Protein AF-A0A7G9SGM8-F1 (afdb_monomer)

Mean predicted aligned error: 10.82 Å

Solvent-accessible surface area (backbone atoms only — not comparable to full-atom values): 4555 Å² total; per-residue (Å²): 113,68,64,60,52,51,55,51,49,56,49,50,53,52,51,50,51,53,51,52,54,52,51,50,53,50,50,51,60,65,43,48,62,56,48,51,49,39,58,73,69,66,44,52,74,65,51,57,48,52,48,48,54,50,50,50,50,57,52,42,67,54,50,49,56,55,49,47,31,60,75,69,56,71,54,81,74,76,82,124

Radius of gyration: 18.55 Å; Cα contacts (8 Å, |Δi|>4): 19; chains: 1; bounding box: 42×26×49 Å

pLDDT: mean 76.26, std 9.66, range [39.59, 90.25]

Foldseek 3Di:
DVVVVVVVVVVCVVVVLVVVVVVLVVVLVVLVVVLVVCVVVVNPPVSNVVSVVVSVVSVCVSVVVVVVCVVVVVPPPPDD

Organism: NCBI:txid1045317

Structure (mmCIF, N/CA/C/O backbone):
data_AF-A0A7G9SGM8-F1
#
_entry.id   AF-A0A7G9SGM8-F1
#
loop_
_atom_site.group_PDB
_atom_site.id
_atom_site.type_symbol
_atom_site.label_atom_id
_atom_site.label_alt_id
_atom_site.label_comp_id
_atom_site.label_asym_id
_atom_site.label_entity_id
_atom_site.label_seq_id
_atom_site.pdbx_PDB_ins_code
_atom_site.Cartn_x
_atom_site.Cartn_y
_atom_site.Cartn_z
_atom_site.occupancy
_atom_site.B_iso_or_equiv
_atom_site.auth_seq_id
_atom_site.auth_comp_id
_atom_site.auth_asym_id
_atom_site.auth_atom_id
_atom_site.pdbx_PDB_model_num
ATOM 1 N N . MET A 1 1 ? -23.694 9.497 26.292 1.00 61.44 1 MET A N 1
ATOM 2 C CA . MET A 1 1 ? -22.762 10.362 25.526 1.00 61.44 1 MET A CA 1
ATOM 3 C C . MET A 1 1 ? -21.418 9.680 25.270 1.00 61.44 1 MET A C 1
ATOM 5 O O . MET A 1 1 ? -20.973 9.695 24.132 1.00 61.44 1 MET A O 1
ATOM 9 N N . SER A 1 2 ? -20.813 9.015 26.262 1.00 79.75 2 SER A N 1
ATOM 10 C CA . SER A 1 2 ? -19.611 8.178 26.079 1.00 79.75 2 SER A CA 1
ATOM 11 C C . SER A 1 2 ? -19.794 7.047 25.058 1.00 79.75 2 SER A C 1
ATOM 13 O O . SER A 1 2 ? -18.951 6.859 24.195 1.00 79.75 2 SER A O 1
ATOM 15 N N . GLU A 1 3 ? -20.924 6.344 25.102 1.00 85.25 3 GLU A N 1
ATOM 16 C CA . GLU A 1 3 ? -21.204 5.196 24.228 1.00 85.25 3 GLU A CA 1
ATOM 17 C C . GLU A 1 3 ? -21.314 5.575 22.742 1.00 85.25 3 GLU A C 1
ATOM 19 O O . GLU A 1 3 ? -20.751 4.911 21.875 1.00 85.25 3 GLU A O 1
ATOM 24 N N . PHE A 1 4 ? -21.952 6.712 22.450 1.00 88.81 4 PHE A N 1
ATOM 25 C CA . PHE A 1 4 ? -22.003 7.275 21.101 1.00 88.81 4 PHE A CA 1
ATOM 26 C C . PHE A 1 4 ? -20.598 7.603 20.573 1.00 88.81 4 PHE A C 1
ATOM 28 O O . PHE A 1 4 ? -20.265 7.243 19.446 1.00 88.81 4 PHE A O 1
ATOM 35 N N . LEU A 1 5 ? -19.745 8.219 21.403 1.00 86.94 5 LEU A N 1
ATOM 36 C CA . LEU A 1 5 ? -18.352 8.508 21.049 1.00 86.94 5 LEU A CA 1
ATOM 37 C C . LEU A 1 5 ? -17.534 7.228 20.827 1.00 86.94 5 LEU A C 1
ATOM 39 O O . LEU A 1 5 ? -16.721 7.181 19.906 1.00 86.94 5 LEU A O 1
ATOM 43 N N . SER A 1 6 ? -17.767 6.175 21.614 1.00 88.44 6 SER A N 1
ATOM 44 C CA . SER A 1 6 ? -17.098 4.881 21.439 1.00 88.44 6 SER A CA 1
ATOM 45 C C . SER A 1 6 ? -17.482 4.198 20.124 1.00 88.44 6 SER A C 1
ATOM 47 O O . SER A 1 6 ? -16.608 3.698 19.415 1.00 88.44 6 SER A O 1
ATOM 49 N N . ILE A 1 7 ? -18.769 4.205 19.765 1.00 90.12 7 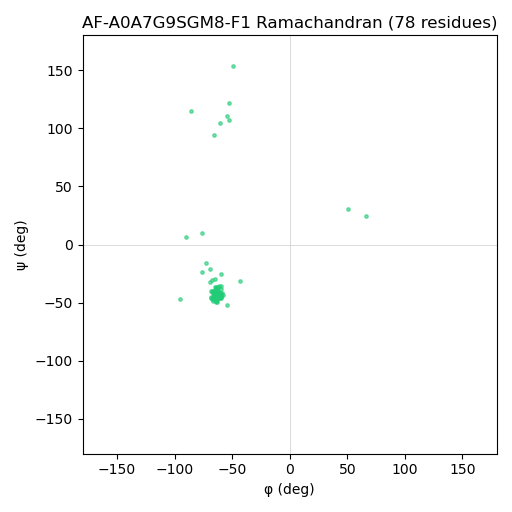ILE A N 1
ATOM 50 C CA . ILE A 1 7 ? -19.255 3.626 18.503 1.00 90.12 7 ILE A CA 1
ATOM 51 C C . ILE A 1 7 ? -18.719 4.422 17.309 1.00 90.12 7 ILE A C 1
ATOM 53 O O . ILE A 1 7 ? -18.209 3.836 16.351 1.00 90.12 7 ILE A O 1
ATOM 57 N N . LEU A 1 8 ? -18.776 5.753 17.389 1.00 90.25 8 LEU A N 1
ATOM 58 C CA . LEU A 1 8 ? -18.266 6.642 16.349 1.00 90.25 8 LEU A CA 1
ATOM 59 C C . LEU A 1 8 ? -16.751 6.471 16.162 1.00 90.25 8 LEU A C 1
ATOM 61 O O . LEU A 1 8 ? -16.282 6.343 15.032 1.00 90.25 8 LEU A O 1
ATOM 65 N N . GLY A 1 9 ? -15.991 6.392 17.258 1.00 87.88 9 GLY A N 1
ATOM 66 C CA . GLY A 1 9 ? -14.548 6.151 17.233 1.00 87.88 9 GLY A CA 1
ATOM 67 C C . GLY A 1 9 ? -14.188 4.799 16.615 1.00 87.88 9 GLY A C 1
ATOM 68 O O . GLY A 1 9 ? -13.302 4.724 15.764 1.00 87.88 9 GLY A O 1
ATOM 69 N N . ALA A 1 10 ? -14.916 3.733 16.960 1.00 86.81 10 ALA A N 1
ATOM 70 C CA . ALA A 1 10 ? -14.705 2.413 16.366 1.00 86.81 10 ALA A CA 1
ATOM 71 C C . ALA A 1 10 ? -15.006 2.393 14.856 1.00 86.81 10 ALA A C 1
ATOM 73 O O . ALA A 1 10 ? -14.291 1.739 14.091 1.00 86.81 10 ALA A O 1
ATOM 74 N N . ALA A 1 11 ? -16.042 3.112 14.417 1.00 86.81 11 ALA A N 1
ATOM 75 C CA . ALA A 1 11 ? -16.373 3.250 13.002 1.00 86.81 11 ALA A CA 1
ATOM 76 C C . ALA A 1 11 ? -15.299 4.049 12.242 1.00 86.81 11 ALA A C 1
ATOM 78 O O . ALA A 1 11 ? -14.820 3.589 11.206 1.00 86.81 11 ALA A O 1
ATOM 79 N N . LEU A 1 12 ? -14.859 5.188 12.786 1.00 87.94 12 LEU A N 1
ATOM 80 C CA . LEU A 1 12 ? -13.808 6.029 12.203 1.00 87.94 12 LEU A CA 1
ATOM 81 C C . LEU A 1 12 ? -12.473 5.299 12.071 1.00 87.94 12 LEU A C 1
ATOM 83 O O . LEU A 1 12 ? -11.833 5.408 11.031 1.00 87.94 12 LEU A O 1
ATOM 87 N N . LEU A 1 13 ? -12.068 4.516 13.073 1.00 86.81 13 LEU A N 1
ATOM 88 C CA . LEU A 1 13 ? -10.831 3.732 12.999 1.00 86.81 13 LEU A CA 1
ATOM 89 C C . LEU A 1 13 ? -10.895 2.658 11.907 1.00 86.81 13 LEU A C 1
ATOM 91 O O . LEU A 1 13 ? -9.933 2.480 11.162 1.00 86.81 13 LEU A O 1
ATOM 95 N N . LYS A 1 14 ? -12.035 1.970 11.764 1.00 81.75 14 LYS A N 1
ATOM 96 C CA . LYS A 1 14 ? -12.231 0.977 10.695 1.00 81.75 14 LYS A CA 1
ATOM 97 C C . LYS A 1 14 ? -12.218 1.624 9.312 1.00 81.75 14 LYS A C 1
ATOM 99 O O . LYS A 1 14 ? -11.525 1.136 8.424 1.00 81.75 14 LYS A O 1
ATOM 104 N N . VAL A 1 15 ? -12.952 2.723 9.135 1.00 86.31 15 VAL A N 1
ATOM 105 C CA . VAL A 1 15 ? -12.995 3.467 7.866 1.00 86.31 15 VAL A CA 1
ATOM 106 C C . VAL A 1 15 ? -11.625 4.059 7.540 1.00 86.31 15 VAL A C 1
ATOM 108 O O . VAL A 1 15 ? -11.169 3.931 6.410 1.00 86.31 15 VAL A O 1
ATOM 111 N N . GLY A 1 16 ? -10.936 4.631 8.528 1.00 83.56 16 GLY A N 1
ATOM 112 C CA . GLY A 1 16 ? -9.584 5.165 8.382 1.00 83.56 16 GLY A CA 1
ATOM 113 C C . GLY A 1 16 ? -8.584 4.093 7.958 1.00 83.56 16 GLY A C 1
ATOM 114 O O . GLY A 1 16 ? -7.792 4.330 7.053 1.00 83.56 16 GLY A O 1
ATOM 115 N N . PHE A 1 17 ? -8.671 2.889 8.528 1.00 83.06 17 PHE A N 1
ATOM 116 C CA . PHE A 1 17 ? -7.833 1.764 8.115 1.00 83.06 17 PHE A CA 1
ATOM 117 C C . PHE A 1 17 ? -8.092 1.352 6.659 1.00 83.06 17 PHE A C 1
ATOM 119 O O . PHE A 1 17 ? -7.151 1.190 5.882 1.00 83.06 17 PHE A O 1
ATOM 126 N N . VAL A 1 18 ? -9.363 1.234 6.263 1.00 84.12 18 VAL A N 1
ATOM 127 C CA . VAL A 1 18 ? -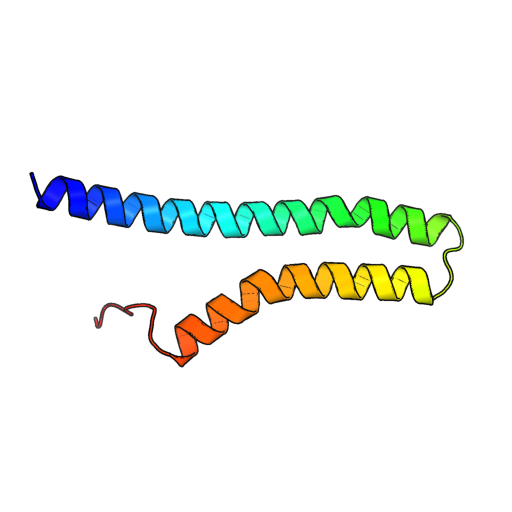9.742 0.920 4.874 1.00 84.12 18 VAL A CA 1
ATOM 128 C C . VAL A 1 18 ? -9.277 2.017 3.911 1.00 84.12 18 VAL A C 1
ATOM 130 O O . VAL A 1 18 ? -8.741 1.706 2.850 1.00 84.12 18 VAL A O 1
ATOM 133 N N . ALA A 1 19 ? -9.421 3.288 4.288 1.00 84.12 19 ALA A N 1
ATOM 134 C CA . ALA A 1 19 ? -8.959 4.426 3.498 1.00 84.12 19 ALA A CA 1
ATOM 135 C C . ALA A 1 19 ? -7.430 4.436 3.330 1.00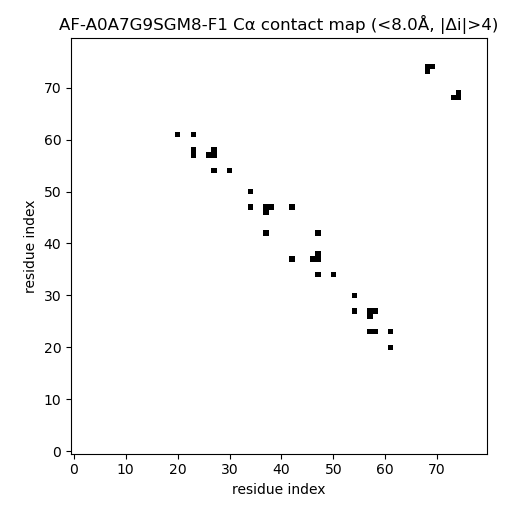 84.12 19 ALA A C 1
ATOM 137 O O . ALA A 1 19 ? -6.941 4.732 2.241 1.00 84.12 19 ALA A O 1
ATOM 138 N N . LEU A 1 20 ? -6.682 4.061 4.372 1.00 83.12 20 LEU A N 1
ATOM 139 C CA . LEU A 1 20 ? -5.222 3.949 4.329 1.00 83.12 20 LEU A CA 1
ATOM 140 C C . LEU A 1 20 ? -4.797 2.862 3.331 1.00 83.12 20 LEU A C 1
ATOM 142 O O . LEU A 1 20 ? -4.016 3.131 2.422 1.00 83.12 20 LEU A O 1
ATOM 146 N N . VAL A 1 21 ? -5.399 1.671 3.420 1.00 82.62 21 VAL A N 1
ATOM 147 C CA . VAL A 1 21 ? -5.152 0.577 2.466 1.00 82.62 21 VAL A CA 1
ATOM 148 C C . VAL A 1 21 ? -5.512 0.992 1.033 1.00 82.62 21 VAL A C 1
ATOM 150 O O . VAL A 1 21 ? -4.729 0.766 0.112 1.00 82.62 21 VAL A O 1
ATOM 153 N N . ALA A 1 22 ? -6.664 1.636 0.829 1.00 82.25 22 ALA A N 1
ATOM 154 C CA . ALA A 1 22 ? -7.088 2.105 -0.491 1.00 82.25 22 ALA A CA 1
ATOM 155 C C . ALA A 1 22 ? -6.130 3.159 -1.079 1.00 82.25 22 ALA A C 1
ATOM 157 O O . ALA A 1 22 ? -5.871 3.154 -2.285 1.00 82.25 22 ALA A O 1
ATOM 158 N N . ASN A 1 23 ? -5.568 4.039 -0.245 1.00 85.88 23 ASN A N 1
ATOM 159 C CA . ASN A 1 23 ? -4.598 5.041 -0.680 1.00 85.88 23 ASN A CA 1
ATOM 160 C C . ASN A 1 23 ? -3.271 4.412 -1.141 1.00 85.88 23 ASN A C 1
ATOM 162 O O . ASN A 1 23 ? -2.726 4.833 -2.161 1.00 85.88 23 ASN A O 1
ATOM 166 N N . GLU A 1 24 ? -2.789 3.380 -0.452 1.00 82.25 24 GLU A N 1
ATOM 167 C CA . GLU A 1 24 ? -1.573 2.650 -0.839 1.00 82.25 24 GLU A CA 1
ATOM 168 C C . GLU A 1 24 ? -1.783 1.850 -2.137 1.00 82.25 24 GLU A C 1
ATOM 170 O O . GLU A 1 24 ? -0.940 1.890 -3.034 1.00 82.25 24 GLU A O 1
ATOM 175 N N . ILE A 1 25 ? -2.952 1.214 -2.312 1.00 83.06 25 ILE A N 1
ATOM 176 C CA . ILE A 1 25 ? -3.321 0.549 -3.578 1.00 83.06 25 ILE A CA 1
ATOM 177 C C . ILE A 1 25 ? -3.336 1.555 -4.734 1.00 83.06 25 ILE A C 1
ATOM 179 O O . ILE A 1 25 ? -2.792 1.276 -5.802 1.00 83.06 25 ILE A O 1
ATOM 183 N N . ARG A 1 26 ? -3.913 2.746 -4.529 1.00 82.94 26 ARG A N 1
ATOM 184 C CA . ARG A 1 26 ? -3.882 3.824 -5.528 1.00 82.94 26 ARG A CA 1
ATOM 185 C C . ARG A 1 26 ? -2.442 4.211 -5.881 1.00 82.94 26 ARG A C 1
ATOM 187 O O . ARG A 1 26 ? -2.149 4.402 -7.058 1.00 82.94 26 ARG A O 1
ATOM 194 N N . GLY A 1 27 ? -1.553 4.292 -4.890 1.00 76.69 27 GLY A N 1
ATOM 195 C CA . GLY A 1 27 ? -0.123 4.536 -5.091 1.00 76.69 27 GLY A CA 1
ATOM 196 C C . GLY A 1 27 ? 0.549 3.468 -5.960 1.00 76.69 27 GLY A C 1
ATOM 197 O O . GLY A 1 27 ? 1.241 3.813 -6.917 1.00 76.69 27 GLY A O 1
ATOM 198 N N . LEU A 1 28 ? 0.277 2.184 -5.698 1.00 79.00 28 LEU A N 1
ATOM 199 C CA . LEU A 1 28 ? 0.786 1.072 -6.512 1.00 79.00 28 LEU A CA 1
ATOM 200 C C . LEU A 1 28 ? 0.288 1.149 -7.964 1.00 79.00 28 LEU A C 1
ATOM 202 O O . LEU A 1 28 ? 1.076 0.999 -8.895 1.00 79.00 28 LEU A O 1
ATOM 206 N N . VAL A 1 29 ? -1.004 1.418 -8.170 1.00 81.44 29 VAL A N 1
ATOM 207 C CA . VAL A 1 29 ? -1.601 1.526 -9.513 1.00 81.44 29 VAL A CA 1
ATOM 208 C C . VAL A 1 29 ? -1.015 2.708 -10.288 1.00 81.44 29 VAL A C 1
ATOM 210 O O . VAL A 1 29 ? -0.690 2.571 -11.465 1.00 81.44 29 VAL A O 1
ATOM 213 N N . LEU A 1 30 ? -0.824 3.856 -9.633 1.00 78.38 30 LEU A N 1
ATOM 214 C CA . LEU A 1 30 ? -0.228 5.041 -10.256 1.00 78.38 30 LEU A CA 1
ATOM 215 C C . LEU A 1 30 ? 1.265 4.867 -10.579 1.00 78.38 30 LEU A C 1
ATOM 217 O O . LEU A 1 30 ? 1.772 5.554 -11.464 1.00 78.38 30 LEU A O 1
ATOM 221 N N . ALA A 1 31 ? 1.962 3.934 -9.926 1.00 79.69 31 ALA A N 1
ATOM 222 C CA . ALA A 1 31 ? 3.351 3.608 -10.244 1.00 79.69 31 ALA A CA 1
ATOM 223 C C . ALA A 1 31 ? 3.497 2.760 -11.526 1.00 79.69 31 ALA A C 1
ATOM 225 O O . ALA A 1 31 ? 4.540 2.813 -12.179 1.00 79.69 31 ALA A O 1
ATOM 226 N N . VAL A 1 32 ? 2.458 2.022 -11.935 1.00 79.62 32 VAL A N 1
ATOM 227 C CA . VAL A 1 32 ? 2.465 1.172 -13.144 1.00 79.62 32 VAL A CA 1
ATOM 228 C C . VAL A 1 32 ? 2.855 1.931 -14.427 1.00 79.62 32 VAL A C 1
ATOM 230 O O . VAL A 1 32 ? 3.775 1.479 -15.110 1.00 79.62 32 VAL A O 1
ATOM 233 N N . PRO A 1 33 ? 2.235 3.074 -14.789 1.00 74.12 33 PRO A N 1
ATOM 234 C CA . PRO A 1 33 ? 2.612 3.811 -15.998 1.00 74.12 33 PRO A CA 1
ATOM 235 C C . PRO A 1 33 ? 4.034 4.382 -15.937 1.00 74.12 33 PRO A C 1
ATOM 237 O O . PRO A 1 33 ? 4.689 4.479 -16.972 1.00 74.12 33 PRO A O 1
ATOM 240 N N . VAL A 1 34 ? 4.541 4.708 -14.742 1.00 75.94 34 VAL A N 1
ATOM 241 C CA . VAL A 1 34 ? 5.928 5.163 -14.554 1.00 75.94 34 VAL A CA 1
ATOM 242 C C . VAL A 1 34 ? 6.900 4.026 -14.861 1.00 75.94 34 VAL A C 1
ATOM 244 O O . VAL A 1 34 ? 7.827 4.216 -15.647 1.00 75.94 34 VAL A O 1
ATOM 247 N N . LEU A 1 35 ? 6.649 2.822 -14.333 1.00 73.31 35 LEU A N 1
ATOM 248 C CA . LEU A 1 35 ? 7.445 1.640 -14.676 1.00 73.31 35 LEU A CA 1
ATOM 249 C C . LEU A 1 35 ? 7.405 1.318 -16.168 1.00 73.31 35 LEU A C 1
ATOM 251 O O . LEU A 1 35 ? 8.428 0.980 -16.759 1.00 73.31 35 LEU A O 1
ATOM 255 N N . TYR A 1 36 ? 6.221 1.405 -16.772 1.00 75.00 36 TYR A N 1
ATOM 256 C CA . TYR A 1 36 ? 6.047 1.123 -18.190 1.00 75.00 36 TYR A CA 1
ATOM 257 C C . TYR A 1 36 ? 6.786 2.147 -19.063 1.00 75.00 36 TYR A C 1
ATOM 259 O O . TYR A 1 36 ? 7.458 1.772 -20.023 1.00 75.00 36 TYR A O 1
ATOM 267 N N . GLY A 1 37 ? 6.754 3.428 -18.682 1.00 72.06 37 GLY A N 1
ATOM 268 C CA . GLY A 1 37 ? 7.555 4.478 -19.311 1.00 72.06 37 GLY A CA 1
ATOM 269 C C . GLY A 1 37 ? 9.059 4.220 -19.196 1.00 72.06 37 GLY A C 1
ATOM 270 O O . GLY A 1 37 ? 9.771 4.350 -20.187 1.00 72.06 37 GLY A O 1
ATOM 271 N N . MET A 1 38 ? 9.531 3.772 -18.027 1.00 72.81 38 MET A N 1
ATOM 272 C CA . MET A 1 38 ? 10.937 3.402 -17.807 1.00 72.81 38 MET A CA 1
ATOM 273 C C . MET A 1 38 ? 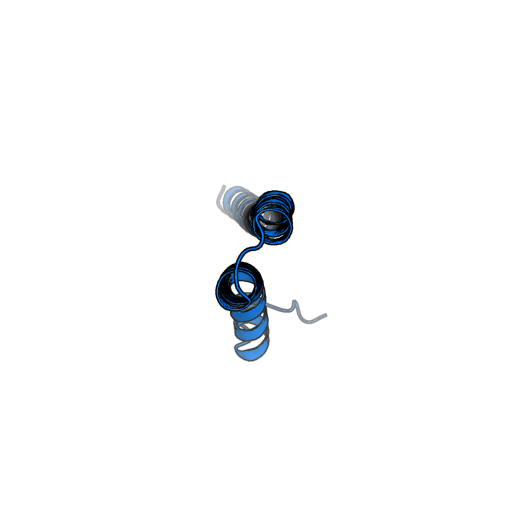11.369 2.185 -18.639 1.00 72.81 38 MET A C 1
ATOM 275 O O . MET A 1 38 ? 12.501 2.141 -19.122 1.00 72.81 38 MET A O 1
ATOM 279 N N . TYR A 1 39 ? 10.474 1.212 -18.829 1.00 71.31 39 TYR A N 1
ATOM 280 C CA . TYR A 1 39 ? 10.699 0.071 -19.718 1.00 71.31 39 TYR A CA 1
ATOM 281 C C . TYR A 1 39 ? 10.846 0.521 -21.180 1.00 71.31 39 TYR A C 1
ATOM 283 O O . TYR A 1 39 ? 11.812 0.153 -21.848 1.00 71.31 39 TYR A O 1
ATOM 291 N N . LEU A 1 40 ? 9.923 1.362 -21.663 1.00 73.94 40 LEU A N 1
ATOM 292 C CA . LEU A 1 40 ? 9.925 1.861 -23.043 1.00 73.94 40 LEU A CA 1
ATOM 293 C C . LEU A 1 40 ? 11.096 2.800 -23.351 1.00 73.94 40 LEU A C 1
ATOM 295 O O . LEU A 1 40 ? 11.577 2.816 -24.481 1.00 73.94 40 LEU A O 1
ATOM 299 N N . SER A 1 41 ? 11.592 3.554 -22.367 1.00 73.12 41 SER A N 1
ATOM 300 C CA . SER A 1 41 ? 12.736 4.456 -22.544 1.00 73.12 41 SER A CA 1
ATOM 301 C C . SER A 1 41 ? 14.093 3.737 -22.594 1.00 73.12 41 SER A C 1
ATOM 303 O O . SER A 1 41 ? 15.128 4.393 -22.497 1.00 73.12 41 SER A O 1
ATOM 305 N N . GLY A 1 42 ? 14.116 2.400 -22.686 1.00 68.25 42 GLY A N 1
ATOM 306 C CA . GLY A 1 42 ? 15.351 1.611 -22.651 1.00 68.25 42 GLY A CA 1
ATOM 307 C C . GLY A 1 42 ? 16.057 1.674 -21.295 1.00 68.25 42 GLY A C 1
ATOM 308 O O . GLY A 1 42 ? 17.277 1.516 -21.232 1.00 68.25 42 GLY A O 1
ATOM 309 N N . GLY A 1 43 ? 15.309 1.952 -20.217 1.00 63.19 43 GLY A N 1
ATOM 310 C CA . GLY A 1 43 ? 15.851 2.060 -18.870 1.00 63.19 43 GLY A CA 1
ATOM 311 C C . GLY A 1 4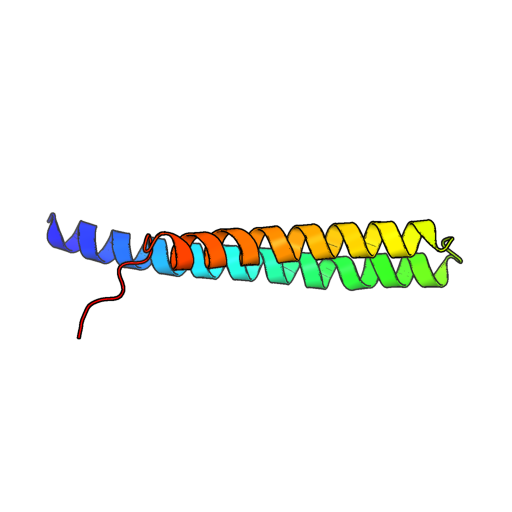3 ? 16.654 0.810 -18.536 1.00 63.19 43 GLY A C 1
ATOM 312 O O . GLY A 1 43 ? 16.139 -0.304 -18.609 1.00 63.19 43 GLY A O 1
ATOM 313 N N . ALA A 1 44 ? 17.933 0.999 -18.201 1.00 72.06 44 ALA A N 1
ATOM 314 C CA . ALA A 1 44 ? 18.826 -0.089 -17.825 1.00 72.06 44 ALA A CA 1
ATOM 315 C C . ALA A 1 44 ? 18.159 -0.985 -16.768 1.00 72.06 44 ALA A C 1
ATOM 317 O O . ALA A 1 44 ? 17.347 -0.501 -15.985 1.00 72.06 44 ALA A O 1
ATOM 318 N N . TRP A 1 45 ? 18.538 -2.262 -16.678 1.00 69.81 45 TRP A N 1
ATOM 319 C CA . TRP A 1 45 ? 18.026 -3.207 -15.668 1.00 69.81 45 TRP A CA 1
ATOM 320 C C . TRP A 1 45 ? 17.920 -2.620 -14.245 1.00 69.81 45 TRP A C 1
ATOM 322 O O . TRP A 1 45 ? 16.993 -2.945 -13.507 1.00 69.81 45 TRP A O 1
ATOM 332 N N . MET A 1 46 ? 18.810 -1.685 -13.893 1.00 65.25 46 MET A N 1
ATOM 333 C CA . MET A 1 46 ? 18.784 -0.908 -12.650 1.00 65.25 46 MET A CA 1
ATOM 334 C C . MET A 1 46 ? 17.510 -0.062 -12.452 1.00 65.25 46 MET A C 1
ATOM 336 O O . MET A 1 46 ? 16.999 0.031 -11.343 1.00 65.25 46 MET A O 1
ATOM 340 N N . ALA A 1 47 ? 16.974 0.545 -13.507 1.00 69.75 47 ALA A N 1
ATOM 341 C CA . ALA A 1 47 ? 15.781 1.386 -13.481 1.00 69.75 47 ALA A CA 1
ATOM 342 C C . ALA A 1 47 ? 14.515 0.557 -13.187 1.00 69.75 47 ALA A C 1
ATOM 344 O O . ALA A 1 47 ? 13.725 0.917 -12.314 1.00 69.75 47 ALA A O 1
ATOM 345 N N . LEU A 1 48 ? 14.366 -0.598 -13.845 1.00 71.81 48 LEU A N 1
ATOM 346 C CA . LEU A 1 48 ? 13.285 -1.552 -13.564 1.00 71.81 48 LEU A CA 1
ATOM 347 C C . LEU A 1 48 ? 13.401 -2.136 -12.151 1.00 71.81 48 LEU A C 1
ATOM 349 O O . LEU A 1 48 ? 12.396 -2.281 -11.457 1.00 71.81 48 LEU A O 1
ATOM 353 N N . TRP A 1 49 ? 14.627 -2.415 -11.702 1.00 72.94 49 TRP A N 1
ATOM 354 C CA . TRP A 1 49 ? 14.895 -2.908 -10.352 1.00 72.94 49 TRP A CA 1
ATOM 355 C C . TRP A 1 49 ? 14.563 -1.874 -9.269 1.00 72.94 49 TRP A C 1
ATOM 357 O O . TRP A 1 49 ? 13.904 -2.204 -8.287 1.00 72.94 49 TRP A O 1
ATOM 367 N N . LEU A 1 50 ? 14.943 -0.607 -9.459 1.00 72.06 50 LEU A N 1
ATOM 368 C CA . LEU A 1 50 ? 14.590 0.486 -8.546 1.00 72.06 50 LEU A CA 1
ATOM 369 C C . LEU A 1 50 ? 13.077 0.718 -8.491 1.00 72.06 50 LEU A C 1
ATOM 371 O O . LEU A 1 50 ? 12.521 0.900 -7.407 1.00 72.06 50 LEU A O 1
ATOM 375 N N . GLY A 1 51 ? 12.406 0.649 -9.641 1.00 73.44 51 GLY A N 1
ATOM 376 C CA . GLY A 1 51 ? 10.953 0.709 -9.719 1.00 73.44 51 GLY A CA 1
ATOM 377 C C . GLY A 1 51 ? 10.274 -0.435 -8.957 1.00 73.44 51 GLY A C 1
ATOM 378 O O . GLY A 1 51 ? 9.369 -0.196 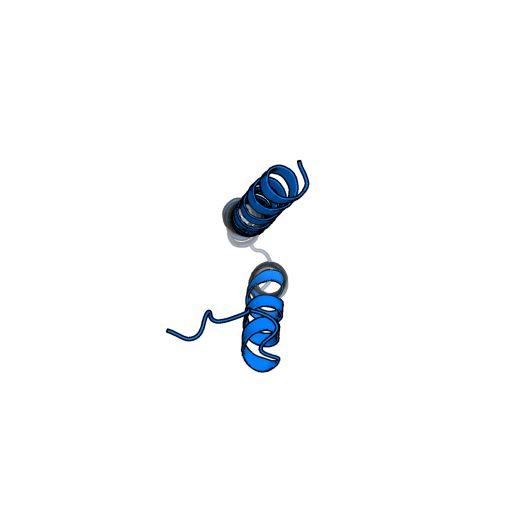-8.156 1.00 73.44 51 GLY A O 1
ATOM 379 N N . PHE A 1 52 ? 10.758 -1.667 -9.128 1.00 79.12 52 PHE A N 1
ATOM 380 C CA . PHE A 1 52 ? 10.281 -2.828 -8.376 1.00 79.12 52 PHE A CA 1
ATOM 381 C C . PHE A 1 52 ? 10.523 -2.687 -6.867 1.00 79.12 52 PHE A C 1
ATOM 383 O O . PHE A 1 52 ? 9.597 -2.891 -6.087 1.00 79.12 52 PHE A O 1
ATOM 390 N N . CYS A 1 53 ? 11.724 -2.287 -6.441 1.00 75.62 53 CYS A N 1
ATOM 391 C CA . CYS A 1 53 ? 12.041 -2.055 -5.029 1.00 75.62 53 CYS A CA 1
ATOM 392 C C . CYS A 1 53 ? 11.152 -0.969 -4.404 1.00 75.62 53 CYS A C 1
ATOM 394 O O . CYS A 1 53 ? 10.748 -1.098 -3.249 1.00 75.62 53 CYS A O 1
ATOM 396 N N . SER A 1 54 ? 10.802 0.073 -5.164 1.00 74.50 54 SER A N 1
ATOM 397 C CA . SER A 1 54 ? 9.871 1.115 -4.722 1.00 74.50 54 SER A CA 1
ATOM 398 C C . SER A 1 54 ? 8.445 0.575 -4.536 1.00 74.50 54 SER A C 1
ATOM 400 O O . SER A 1 54 ? 7.864 0.756 -3.466 1.00 74.50 54 SER A O 1
ATOM 402 N N . LEU A 1 55 ? 7.909 -0.168 -5.513 1.00 77.12 55 LEU A N 1
ATOM 403 C CA . LEU A 1 55 ? 6.597 -0.827 -5.396 1.00 77.12 55 LEU A CA 1
ATOM 404 C C . LEU A 1 55 ? 6.565 -1.868 -4.273 1.00 77.12 55 LEU A C 1
ATOM 406 O O . LEU A 1 55 ? 5.587 -1.947 -3.534 1.00 77.12 55 LEU A O 1
ATOM 410 N N . ALA A 1 56 ? 7.637 -2.642 -4.110 1.00 79.44 56 ALA A N 1
ATOM 411 C CA . ALA A 1 56 ? 7.778 -3.597 -3.020 1.00 79.44 56 ALA A CA 1
ATOM 412 C C . ALA A 1 56 ? 7.809 -2.891 -1.656 1.00 79.44 56 ALA A C 1
ATOM 414 O O . ALA A 1 56 ? 7.179 -3.371 -0.718 1.00 79.44 56 ALA A O 1
ATOM 415 N N . GLY A 1 57 ? 8.470 -1.734 -1.544 1.00 76.38 57 GLY A N 1
ATOM 416 C CA . GLY A 1 57 ? 8.462 -0.907 -0.335 1.00 76.38 57 GLY A CA 1
ATOM 417 C C . GLY A 1 57 ? 7.063 -0.405 0.036 1.00 76.38 57 GLY A C 1
ATOM 418 O O . GLY A 1 57 ? 6.676 -0.488 1.200 1.00 76.38 57 GLY A O 1
ATOM 419 N N . ILE A 1 58 ? 6.279 0.029 -0.955 1.00 77.00 58 ILE A N 1
ATOM 420 C CA . ILE A 1 58 ? 4.872 0.437 -0.783 1.00 77.00 58 ILE A CA 1
ATOM 421 C C . ILE A 1 58 ? 3.998 -0.771 -0.402 1.00 77.00 58 ILE A C 1
ATOM 423 O O . ILE A 1 58 ? 3.180 -0.701 0.506 1.00 77.00 58 ILE A O 1
ATOM 427 N N . ALA A 1 59 ? 4.192 -1.933 -1.025 1.00 78.12 59 ALA A N 1
ATOM 428 C CA . ALA A 1 59 ? 3.449 -3.137 -0.652 1.00 78.12 59 ALA A CA 1
ATOM 429 C C . ALA A 1 59 ? 3.796 -3.614 0.775 1.00 78.12 59 ALA A C 1
ATOM 431 O O . ALA A 1 59 ? 2.916 -4.009 1.548 1.00 78.12 59 ALA A O 1
ATOM 432 N N . LEU A 1 60 ? 5.076 -3.553 1.154 1.00 81.12 60 LEU A N 1
ATOM 433 C CA . LEU A 1 60 ? 5.550 -3.917 2.488 1.00 81.12 60 LEU A CA 1
ATOM 434 C C . LEU A 1 60 ? 5.083 -2.928 3.560 1.00 81.12 60 LEU A C 1
ATOM 436 O O . LEU A 1 60 ? 4.802 -3.371 4.672 1.00 81.12 60 LEU A O 1
ATOM 440 N N . SER A 1 61 ? 4.927 -1.637 3.249 1.00 73.69 61 SER A N 1
ATOM 441 C CA . SER A 1 61 ? 4.418 -0.636 4.201 1.00 73.69 61 SER A CA 1
ATOM 442 C C . SER A 1 61 ? 3.012 -0.975 4.719 1.00 73.69 61 SER A C 1
ATOM 444 O O . SER A 1 61 ? 2.671 -0.601 5.837 1.00 73.69 61 SER A O 1
ATOM 446 N N . VAL A 1 62 ? 2.226 -1.740 3.952 1.00 73.06 62 VAL A N 1
ATOM 447 C CA . VAL A 1 62 ? 0.886 -2.216 4.327 1.00 73.06 62 VAL A CA 1
ATOM 448 C C . VAL A 1 62 ? 0.934 -3.619 4.930 1.00 73.06 62 VAL A C 1
ATOM 450 O O . VAL A 1 62 ? 0.339 -3.876 5.982 1.00 73.06 62 VAL A O 1
ATOM 453 N N . ILE A 1 63 ? 1.657 -4.540 4.286 1.00 79.12 63 ILE A N 1
ATOM 454 C CA . ILE A 1 63 ? 1.713 -5.951 4.694 1.00 79.12 63 ILE A CA 1
ATOM 455 C C . ILE A 1 63 ? 2.432 -6.115 6.038 1.00 79.12 63 ILE A C 1
ATOM 457 O O . ILE A 1 63 ? 1.977 -6.892 6.879 1.00 79.12 63 ILE A O 1
ATOM 461 N N . VAL A 1 64 ? 3.528 -5.389 6.270 1.00 80.19 64 VAL A N 1
ATOM 462 C CA . VAL A 1 64 ? 4.344 -5.511 7.489 1.00 80.19 64 VAL A CA 1
ATOM 463 C C . VAL A 1 64 ? 3.572 -5.100 8.750 1.00 80.19 64 VAL A C 1
ATOM 465 O O . VAL A 1 64 ? 3.545 -5.907 9.682 1.00 80.19 64 VAL A O 1
ATOM 468 N N . PRO A 1 65 ? 2.892 -3.937 8.824 1.00 75.75 65 PRO A N 1
ATOM 469 C CA . PRO A 1 65 ? 2.082 -3.599 9.992 1.00 75.75 65 PRO A CA 1
ATOM 470 C C . PRO A 1 65 ? 0.898 -4.547 10.186 1.00 75.75 65 PRO A C 1
ATOM 472 O O . PRO A 1 65 ? 0.607 -4.909 11.323 1.00 75.75 65 PRO A O 1
ATOM 475 N N . LEU A 1 66 ? 0.251 -5.017 9.113 1.00 75.69 66 LEU A N 1
ATOM 476 C CA . LEU A 1 66 ? -0.807 -6.034 9.203 1.00 75.69 66 LEU A CA 1
ATOM 477 C C . LEU A 1 66 ? -0.288 -7.353 9.790 1.00 75.69 66 LEU A C 1
ATOM 479 O O . LEU A 1 66 ? -0.920 -7.944 10.669 1.00 75.69 66 LEU A O 1
ATOM 483 N N . TYR A 1 67 ? 0.871 -7.812 9.323 1.00 81.12 67 TYR A N 1
ATOM 484 C CA . TYR A 1 67 ? 1.523 -9.016 9.823 1.00 81.12 67 TYR A CA 1
ATOM 485 C C . TYR A 1 67 ? 1.981 -8.850 11.278 1.00 81.12 67 TYR A C 1
ATOM 487 O O . TYR A 1 67 ? 1.730 -9.728 12.105 1.00 81.12 67 TYR A O 1
ATOM 495 N N . ALA A 1 68 ? 2.580 -7.708 11.621 1.00 79.12 68 ALA A N 1
ATOM 496 C CA . ALA A 1 68 ? 2.975 -7.380 12.987 1.00 79.12 68 ALA A CA 1
ATOM 497 C C . ALA A 1 68 ? 1.756 -7.321 13.920 1.00 79.12 68 ALA A C 1
ATOM 499 O O . ALA A 1 68 ? 1.766 -7.937 14.983 1.00 79.12 68 ALA A O 1
ATOM 500 N N . ALA A 1 69 ? 0.667 -6.675 13.501 1.00 77.38 69 ALA A N 1
ATOM 501 C CA . ALA A 1 69 ? -0.562 -6.586 14.281 1.00 77.38 69 ALA A CA 1
ATOM 502 C C . ALA A 1 69 ? -1.186 -7.968 14.553 1.00 77.38 69 ALA A C 1
ATOM 504 O O . ALA A 1 69 ? -1.678 -8.212 15.658 1.00 77.38 69 ALA A O 1
ATOM 505 N N . ARG A 1 70 ? -1.098 -8.902 13.591 1.00 74.81 70 ARG A N 1
ATOM 506 C CA . ARG A 1 70 ? -1.479 -10.314 13.784 1.00 74.81 70 ARG A CA 1
ATOM 507 C C . ARG A 1 70 ? -0.534 -11.044 14.742 1.00 74.81 70 ARG A C 1
ATOM 509 O O . ARG A 1 70 ? -1.007 -11.727 15.647 1.00 74.81 70 ARG A O 1
ATOM 516 N N . LYS A 1 71 ? 0.784 -10.885 14.576 1.00 79.31 71 LYS A N 1
ATOM 517 C CA . LYS A 1 71 ? 1.808 -11.556 15.398 1.00 79.31 71 LYS A CA 1
ATOM 518 C C . LYS A 1 71 ? 1.758 -11.124 16.865 1.00 79.31 71 LYS A C 1
ATOM 520 O O . LYS A 1 71 ? 1.871 -11.963 17.753 1.00 79.31 71 LYS A O 1
ATOM 525 N N . PHE A 1 72 ? 1.559 -9.834 17.118 1.00 82.56 72 PHE A N 1
ATOM 526 C CA . PHE A 1 72 ? 1.515 -9.263 18.465 1.00 82.56 72 PHE A CA 1
ATOM 527 C C . PHE A 1 72 ? 0.110 -9.252 19.083 1.00 82.56 72 PHE A C 1
ATOM 529 O O . PHE A 1 72 ? -0.065 -8.690 20.159 1.00 82.56 72 PHE A O 1
ATOM 536 N N . LYS A 1 73 ? -0.896 -9.859 18.428 1.00 70.25 73 LYS A N 1
ATOM 537 C CA . LYS A 1 73 ? -2.305 -9.855 18.872 1.00 70.25 73 LYS A CA 1
ATOM 538 C C . LYS A 1 73 ? -2.837 -8.445 19.192 1.00 70.25 73 LYS A C 1
ATOM 540 O O . LYS A 1 73 ? -3.710 -8.280 20.036 1.00 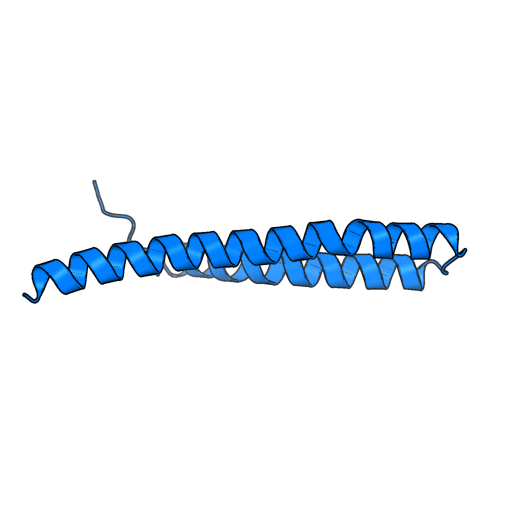70.25 73 LYS A O 1
ATOM 545 N N . LEU A 1 74 ? -2.316 -7.427 18.503 1.00 66.00 74 LEU A N 1
ATOM 546 C CA . LEU A 1 74 ? -2.746 -6.031 18.655 1.00 66.00 74 LEU A CA 1
ATOM 547 C C . LEU A 1 74 ? -4.123 -5.793 18.022 1.00 66.00 74 LEU A C 1
ATOM 549 O O . LEU A 1 74 ? -4.781 -4.799 18.310 1.00 66.00 74 LEU A O 1
ATOM 553 N N . ILE A 1 75 ? -4.567 -6.720 17.170 1.00 60.03 75 ILE A N 1
ATOM 554 C CA . ILE A 1 75 ? -5.946 -6.797 16.702 1.00 60.03 75 ILE A CA 1
ATOM 555 C C . ILE A 1 75 ? -6.724 -7.612 17.743 1.00 60.03 75 ILE A C 1
ATOM 557 O O . ILE A 1 75 ? -6.443 -8.807 17.878 1.00 60.03 75 ILE A O 1
ATOM 561 N N . PRO A 1 76 ? -7.702 -7.029 18.462 1.00 54.16 76 PRO A N 1
ATOM 562 C CA . PRO A 1 76 ? -8.610 -7.808 19.284 1.00 54.16 76 PRO A CA 1
ATOM 563 C C . PRO A 1 76 ? -9.458 -8.672 18.346 1.00 54.16 76 PRO A C 1
ATOM 565 O O . PRO A 1 76 ? -10.474 -8.233 17.805 1.00 54.16 76 PRO A O 1
ATOM 568 N N . LEU A 1 77 ? -9.025 -9.912 18.114 1.00 57.00 77 LEU A N 1
ATOM 569 C CA . LEU A 1 77 ? -9.936 -10.961 17.688 1.00 57.00 77 LEU A CA 1
ATOM 570 C C . LEU A 1 77 ? -10.944 -11.080 18.823 1.00 57.00 77 LEU A C 1
ATOM 572 O O . LEU A 1 77 ? -10.613 -11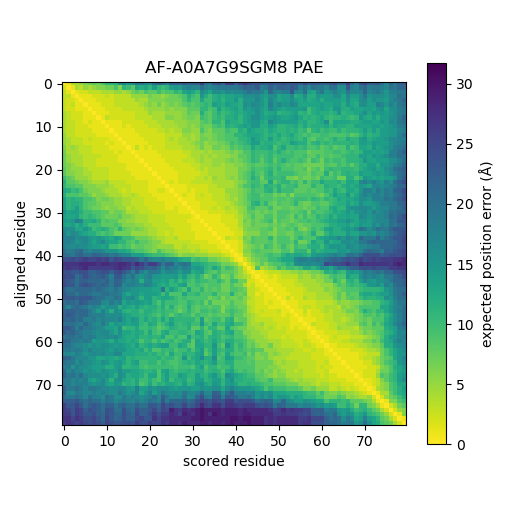.555 19.907 1.00 57.00 77 LEU A O 1
ATOM 576 N N . ARG A 1 78 ? -12.152 -10.558 18.600 1.00 51.28 78 ARG A N 1
ATOM 57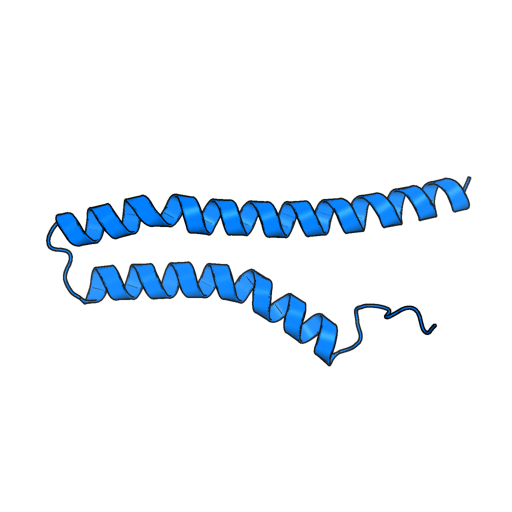7 C CA . ARG A 1 78 ? -13.293 -10.839 19.459 1.00 51.28 78 ARG A CA 1
ATOM 578 C C . ARG A 1 78 ? -13.387 -12.358 19.539 1.00 51.28 78 ARG A C 1
ATOM 580 O O . ARG A 1 78 ? -13.697 -12.995 18.538 1.00 51.28 78 ARG A O 1
ATOM 587 N N . ALA A 1 79 ? -13.024 -12.900 20.699 1.00 45.03 79 ALA A N 1
ATOM 588 C CA . ALA A 1 79 ? -13.320 -14.269 21.063 1.00 45.03 79 ALA A CA 1
ATOM 589 C C . ALA A 1 79 ? -14.835 -14.435 20.903 1.00 45.03 79 ALA A C 1
ATOM 591 O O . ALA A 1 79 ? -15.610 -13.753 21.579 1.00 45.03 79 ALA A O 1
ATOM 592 N N . GLY A 1 80 ? -15.217 -15.213 19.895 1.00 39.59 80 GLY A N 1
ATOM 593 C CA . GLY A 1 80 ? -16.480 -15.932 19.900 1.00 39.59 80 GLY A CA 1
ATOM 594 C C . GLY A 1 80 ? -16.296 -17.192 20.721 1.00 39.59 80 GLY A C 1
ATOM 595 O O . GLY A 1 80 ? -15.178 -17.756 20.647 1.00 39.59 80 GLY A O 1
#

Secondary structure (DSSP, 8-state):
-HHHHHHHHHHHHHHHHHHHHHHHHHHHHHHHHHHHHHHHTT--HHHHHHHHHHHHHHHHHHHHHHHHHHHTT-S-----

Sequence (80 aa):
MSEFLSILGAALLKVGFVALVANEIRGLVLAVPVLYGMYLSGGAWMALWLGFCSLAGIALSVIVPLYAARKFKLIPLRAG